Protein AF-A0A6P2NZS2-F1 (afdb_monomer_lite)

Sequence (72 aa):
MQDLLETFWLELLIAACAVPILMHHIRAEQMAKICQKFGIPRGTSYRAMVFNPRYWHLWTQRQWAAFIKSRK

pLDDT: mean 76.79, std 9.79, range [49.09, 90.69]

Foldseek 3Di:
DVVVVVVVVVVVVVVVVCVVVVVLVVQLVVQLVVCVVQNDDPPDDNCCRRRPVVVVVVADPVNSVVRSVVVD

Secondary structure (DSSP, 8-state):
-HHHHHHHHHHHHHHHHHHHHHHHHHHHHHHHHHHHHH---TTS-HHHHHH-GGGTTTS-HHHHHHHHHTT-

Structure (mmCIF, N/CA/C/O backbone):
data_AF-A0A6P2NZS2-F1
#
_entry.id   AF-A0A6P2NZS2-F1
#
loop_
_atom_site.group_PDB
_atom_site.id
_atom_site.type_symbol
_atom_site.label_atom_id
_atom_site.label_alt_id
_atom_site.label_comp_id
_atom_site.label_asym_id
_atom_site.label_entity_id
_atom_site.label_seq_id
_atom_site.pdbx_PDB_ins_code
_atom_site.Cartn_x
_atom_site.Cartn_y
_atom_site.Cartn_z
_atom_site.occupancy
_atom_site.B_iso_or_equiv
_atom_site.auth_seq_id
_atom_site.auth_comp_id
_atom_site.auth_asym_id
_atom_site.auth_atom_id
_atom_site.pdbx_PDB_model_num
ATOM 1 N N . MET A 1 1 ? 26.226 2.002 -33.581 1.00 59.19 1 MET A N 1
ATOM 2 C CA . MET A 1 1 ? 25.714 3.103 -32.724 1.00 59.19 1 MET A CA 1
ATOM 3 C C . MET A 1 1 ? 24.192 3.031 -32.596 1.00 59.19 1 MET A C 1
ATOM 5 O O . MET A 1 1 ? 23.705 3.202 -31.491 1.00 59.19 1 MET A O 1
ATOM 9 N N . GLN A 1 2 ?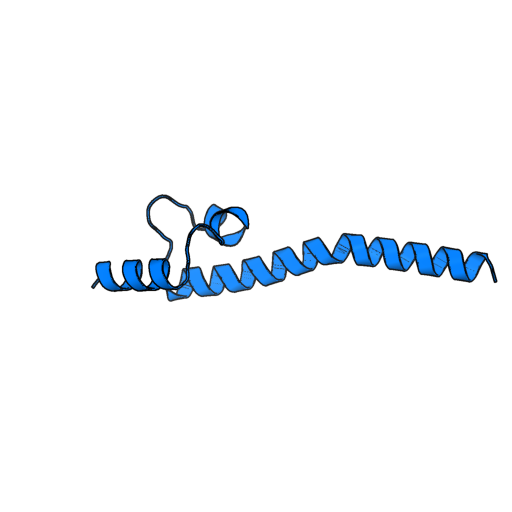 23.465 2.695 -33.673 1.00 68.88 2 GLN A N 1
ATOM 10 C CA . GLN A 1 2 ? 22.022 2.395 -33.645 1.00 68.88 2 GLN A CA 1
ATOM 11 C C . GLN A 1 2 ? 21.648 1.248 -32.689 1.00 68.88 2 GLN A C 1
ATOM 13 O O . GLN A 1 2 ? 20.850 1.475 -31.789 1.00 68.88 2 GLN A O 1
ATOM 18 N N . ASP A 1 3 ? 22.317 0.092 -32.773 1.00 75.75 3 ASP A N 1
ATOM 19 C CA . ASP A 1 3 ? 22.009 -1.075 -31.917 1.00 75.75 3 ASP A CA 1
ATOM 20 C C . ASP A 1 3 ? 22.142 -0.793 -30.411 1.00 75.75 3 ASP A C 1
ATOM 22 O O . ASP A 1 3 ? 21.393 -1.308 -29.583 1.00 75.75 3 ASP A O 1
ATOM 26 N N . LEU A 1 4 ? 23.099 0.064 -30.044 1.00 78.25 4 LEU A N 1
ATOM 27 C CA . LEU A 1 4 ? 23.358 0.441 -28.654 1.00 78.25 4 LEU A CA 1
ATOM 28 C C . LEU A 1 4 ? 22.262 1.374 -28.119 1.00 78.25 4 LEU A C 1
ATOM 30 O O . LEU A 1 4 ? 21.882 1.294 -26.954 1.00 78.25 4 LEU A O 1
ATOM 34 N N . LEU A 1 5 ? 21.723 2.224 -28.996 1.00 84.69 5 LEU A N 1
ATOM 35 C CA . LEU A 1 5 ? 20.614 3.122 -28.692 1.00 84.69 5 LEU A CA 1
ATOM 36 C C . LEU A 1 5 ? 19.294 2.341 -28.583 1.00 84.69 5 LEU A C 1
ATOM 38 O O . LEU A 1 5 ? 18.520 2.583 -27.663 1.00 84.69 5 LEU A O 1
ATOM 42 N N . GLU A 1 6 ? 19.065 1.369 -29.468 1.00 83.25 6 GLU A N 1
ATOM 43 C CA . GLU A 1 6 ? 17.901 0.471 -29.428 1.00 83.25 6 GLU A CA 1
ATOM 44 C C . GLU A 1 6 ? 17.896 -0.415 -28.177 1.00 83.25 6 GLU A C 1
ATOM 46 O O . GLU A 1 6 ? 16.869 -0.527 -27.506 1.00 83.25 6 GLU A O 1
ATOM 51 N N . THR A 1 7 ? 19.055 -0.967 -27.806 1.00 85.94 7 THR A N 1
ATOM 52 C CA . THR A 1 7 ? 19.214 -1.750 -26.569 1.00 85.94 7 THR A CA 1
ATOM 53 C C . THR A 1 7 ? 18.911 -0.896 -25.335 1.00 85.94 7 THR A C 1
ATOM 55 O O . THR A 1 7 ? 18.140 -1.310 -24.471 1.00 85.94 7 THR A O 1
ATOM 58 N N . PHE A 1 8 ? 19.438 0.334 -25.282 1.00 89.00 8 PHE A N 1
ATOM 59 C CA . PHE A 1 8 ? 19.152 1.273 -24.195 1.00 89.00 8 PHE A CA 1
ATOM 60 C C . PHE A 1 8 ? 17.657 1.621 -24.096 1.00 89.00 8 PHE A C 1
ATOM 62 O O . PHE A 1 8 ? 17.092 1.638 -23.001 1.00 89.00 8 PHE A O 1
ATOM 69 N N . TRP A 1 9 ? 16.988 1.856 -25.229 1.00 90.69 9 TRP A N 1
ATOM 70 C CA . TRP A 1 9 ? 15.545 2.115 -25.253 1.00 90.69 9 TRP A CA 1
ATOM 71 C C . TRP A 1 9 ? 14.720 0.925 -24.766 1.00 90.69 9 TRP A C 1
ATOM 73 O O . TRP A 1 9 ? 13.739 1.119 -24.043 1.00 90.69 9 TRP A O 1
ATOM 83 N N . LEU A 1 10 ? 15.117 -0.295 -25.129 1.00 89.12 10 LEU A N 1
ATOM 84 C CA . LEU A 1 10 ? 14.449 -1.512 -24.681 1.00 89.12 10 LEU A CA 1
ATOM 85 C C . LEU A 1 10 ? 14.547 -1.667 -23.156 1.00 89.12 10 LEU A C 1
ATOM 87 O O . LEU A 1 10 ? 13.538 -1.916 -22.496 1.00 89.12 10 LEU A O 1
ATOM 91 N N . GLU A 1 11 ? 15.734 -1.457 -22.583 1.00 87.69 11 GLU A N 1
ATOM 92 C CA . GLU A 1 11 ? 15.934 -1.508 -21.131 1.00 87.69 11 GLU A CA 1
ATOM 93 C C . GLU A 1 11 ? 15.144 -0.421 -20.396 1.00 87.69 11 GLU A C 1
ATOM 95 O O . GLU A 1 11 ? 14.523 -0.695 -19.365 1.00 87.69 11 GLU A O 1
ATOM 100 N N . LEU A 1 12 ? 15.095 0.794 -20.951 1.00 87.69 12 LEU A N 1
ATOM 101 C CA . LEU A 1 12 ? 14.310 1.890 -20.388 1.00 87.69 12 LEU A CA 1
ATOM 102 C C . LEU A 1 12 ? 12.811 1.554 -20.358 1.00 87.69 12 LEU A C 1
ATOM 104 O O . LEU A 1 12 ? 12.137 1.827 -19.363 1.00 87.69 12 LEU A O 1
ATOM 108 N N . LEU A 1 13 ? 12.286 0.938 -21.421 1.00 88.38 13 LEU A N 1
ATOM 109 C CA . LEU A 1 13 ? 10.889 0.501 -21.492 1.00 88.38 13 LEU A CA 1
ATOM 110 C C . LEU A 1 13 ? 10.592 -0.610 -20.480 1.00 88.38 13 LEU A C 1
ATOM 112 O O . LEU A 1 13 ? 9.589 -0.533 -19.771 1.00 88.38 13 LEU A O 1
ATOM 116 N N . ILE A 1 14 ? 11.478 -1.601 -20.355 1.00 85.94 14 ILE A N 1
ATOM 117 C CA . ILE A 1 14 ? 11.350 -2.674 -19.357 1.00 85.94 14 ILE A CA 1
ATOM 118 C C . ILE A 1 14 ? 11.332 -2.082 -17.943 1.00 85.94 14 ILE A C 1
ATOM 120 O O . ILE A 1 14 ? 10.452 -2.414 -17.142 1.00 85.94 14 ILE A O 1
ATOM 124 N N . ALA A 1 15 ? 12.252 -1.162 -17.647 1.00 78.31 15 ALA A N 1
ATOM 125 C CA . ALA A 1 15 ? 12.297 -0.469 -16.367 1.00 78.31 15 ALA A CA 1
ATOM 126 C C . ALA A 1 15 ? 11.003 0.320 -16.121 1.00 78.31 15 ALA A C 1
ATOM 128 O O . ALA A 1 15 ? 10.378 0.149 -15.073 1.00 78.31 15 ALA A O 1
ATOM 129 N N . ALA A 1 16 ? 10.544 1.111 -17.096 1.00 82.44 16 ALA A N 1
ATOM 130 C CA . ALA A 1 16 ? 9.307 1.887 -17.004 1.00 82.44 16 ALA A CA 1
ATOM 131 C C . ALA A 1 16 ? 8.070 1.004 -16.757 1.00 82.44 16 ALA A C 1
ATOM 133 O O . ALA A 1 16 ? 7.193 1.385 -15.981 1.00 82.44 16 ALA A O 1
ATOM 134 N N . CYS A 1 17 ? 8.017 -0.194 -17.343 1.00 82.69 17 CYS A N 1
ATOM 135 C CA . CYS A 1 17 ? 6.961 -1.175 -17.088 1.00 82.69 17 CYS A CA 1
ATOM 136 C C . CYS A 1 17 ? 7.049 -1.810 -15.689 1.00 82.69 17 CYS A C 1
ATOM 138 O O . CYS A 1 17 ? 6.017 -2.148 -15.105 1.00 82.69 17 CYS A O 1
ATOM 140 N N . ALA A 1 18 ? 8.251 -1.954 -15.128 1.00 80.62 18 ALA A N 1
ATOM 141 C CA . ALA A 1 18 ? 8.461 -2.509 -13.791 1.00 80.62 18 ALA A CA 1
ATOM 142 C C . ALA A 1 18 ? 8.181 -1.497 -12.660 1.00 80.62 18 ALA A C 1
ATOM 144 O O . ALA A 1 18 ? 7.744 -1.895 -11.574 1.00 80.62 18 ALA A O 1
ATOM 145 N N . VAL A 1 19 ? 8.379 -0.191 -12.896 1.00 81.12 19 VAL A N 1
ATOM 146 C CA . VAL A 1 19 ? 8.186 0.864 -11.879 1.00 81.12 19 VAL A CA 1
ATOM 147 C C . VAL A 1 19 ? 6.789 0.834 -11.232 1.00 81.12 19 VAL A C 1
ATOM 149 O O . VAL A 1 19 ? 6.725 0.861 -10.001 1.00 81.12 19 VAL A O 1
ATOM 152 N N . PRO A 1 20 ? 5.662 0.734 -11.968 1.00 78.44 20 PRO A N 1
ATOM 153 C CA . PRO A 1 20 ? 4.333 0.664 -11.361 1.00 78.44 20 PRO A CA 1
ATOM 154 C C . PRO A 1 20 ? 4.153 -0.514 -10.396 1.00 78.44 20 PRO A C 1
ATOM 156 O O . PRO A 1 20 ? 3.473 -0.368 -9.379 1.00 78.44 20 PRO A O 1
ATOM 159 N N . ILE A 1 21 ? 4.781 -1.659 -10.686 1.00 78.88 21 ILE A N 1
ATOM 160 C CA . ILE A 1 21 ? 4.711 -2.870 -9.857 1.00 78.88 21 ILE A CA 1
ATOM 161 C C . ILE A 1 21 ? 5.478 -2.651 -8.551 1.00 78.88 21 ILE A C 1
ATOM 163 O O . ILE A 1 21 ? 4.934 -2.863 -7.466 1.00 78.88 21 ILE A O 1
ATOM 167 N N . LEU A 1 22 ? 6.713 -2.151 -8.649 1.00 79.88 22 LEU A N 1
ATOM 168 C CA . LEU A 1 22 ? 7.532 -1.785 -7.490 1.00 79.88 22 LEU A CA 1
ATOM 169 C C . LEU A 1 22 ? 6.827 -0.743 -6.617 1.00 79.88 22 LEU A C 1
ATOM 171 O O . LEU A 1 22 ? 6.751 -0.879 -5.395 1.00 79.88 22 LEU A O 1
ATOM 175 N N . MET A 1 23 ? 6.248 0.276 -7.249 1.00 81.69 23 MET A N 1
ATOM 176 C CA . MET A 1 23 ? 5.543 1.337 -6.545 1.00 81.69 23 MET A CA 1
ATOM 177 C C . MET A 1 23 ? 4.280 0.811 -5.853 1.00 81.69 23 MET A C 1
ATOM 179 O O . MET A 1 23 ? 4.008 1.202 -4.717 1.00 81.69 23 MET A O 1
ATOM 183 N N . HIS A 1 24 ? 3.525 -0.093 -6.490 1.00 81.25 24 HIS A N 1
ATOM 184 C CA . HIS A 1 24 ? 2.386 -0.774 -5.861 1.00 81.25 24 HIS A CA 1
ATOM 185 C C . HIS A 1 24 ? 2.825 -1.549 -4.619 1.00 81.25 24 HIS A C 1
ATOM 187 O O . HIS A 1 24 ? 2.208 -1.385 -3.567 1.00 81.25 24 HIS A O 1
ATOM 193 N N . HIS A 1 25 ? 3.927 -2.297 -4.706 1.00 83.31 25 HIS A N 1
ATOM 194 C CA . HIS A 1 25 ? 4.423 -3.090 -3.588 1.00 83.31 25 HIS A CA 1
ATOM 195 C C . HIS A 1 25 ? 4.801 -2.226 -2.376 1.00 83.31 25 HIS A C 1
ATOM 197 O O . HIS A 1 25 ? 4.314 -2.485 -1.273 1.00 83.31 25 HIS A O 1
ATOM 203 N N . ILE A 1 26 ? 5.570 -1.151 -2.588 1.00 84.88 26 ILE A N 1
ATOM 204 C CA . ILE A 1 26 ? 5.958 -0.203 -1.527 1.00 84.88 26 ILE A CA 1
ATOM 205 C C . ILE A 1 26 ? 4.717 0.403 -0.867 1.00 84.88 26 ILE A C 1
ATOM 207 O O . ILE A 1 26 ? 4.611 0.484 0.359 1.00 84.88 26 ILE A O 1
ATOM 211 N N . ARG A 1 27 ? 3.751 0.831 -1.682 1.00 82.75 27 ARG A N 1
ATOM 212 C CA . ARG A 1 27 ? 2.530 1.457 -1.177 1.00 82.75 27 ARG A CA 1
ATOM 213 C C . ARG A 1 27 ? 1.661 0.464 -0.392 1.00 82.75 27 ARG A C 1
ATOM 215 O O . ARG A 1 27 ? 1.127 0.827 0.655 1.00 82.75 27 ARG A O 1
ATOM 222 N N . ALA A 1 28 ? 1.558 -0.782 -0.853 1.00 85.31 28 ALA A N 1
ATOM 223 C CA . ALA A 1 28 ? 0.862 -1.845 -0.136 1.00 85.31 28 ALA A CA 1
ATOM 224 C C . ALA A 1 28 ? 1.527 -2.129 1.220 1.00 85.31 28 ALA A C 1
ATOM 226 O O . ALA A 1 28 ? 0.840 -2.237 2.234 1.00 85.31 28 ALA A O 1
ATOM 227 N N . GLU A 1 29 ? 2.858 -2.168 1.277 1.00 88.12 29 GLU A N 1
ATOM 228 C CA . GLU A 1 29 ? 3.590 -2.375 2.529 1.00 88.12 29 GLU A CA 1
ATOM 229 C C . GLU A 1 29 ? 3.352 -1.235 3.534 1.00 88.12 29 GLU A C 1
ATOM 231 O O . GLU A 1 29 ? 3.098 -1.475 4.719 1.00 88.12 29 GLU A O 1
ATOM 236 N N . GLN A 1 30 ? 3.364 0.018 3.071 1.00 84.50 30 GLN A N 1
ATOM 237 C CA . GLN A 1 30 ? 3.032 1.165 3.918 1.00 84.50 30 GLN A CA 1
ATOM 238 C C . GLN A 1 30 ? 1.595 1.085 4.441 1.00 84.50 30 GLN A C 1
ATOM 240 O O . GLN A 1 30 ? 1.355 1.308 5.630 1.00 84.50 30 GLN A O 1
ATOM 245 N N . MET A 1 31 ? 0.640 0.723 3.584 1.00 84.06 31 MET A N 1
ATOM 246 C CA . MET A 1 31 ? -0.757 0.628 3.993 1.00 84.06 31 MET A CA 1
ATOM 247 C C . MET A 1 31 ? -1.007 -0.554 4.940 1.00 84.06 31 MET A C 1
ATOM 249 O O . MET A 1 31 ? -1.805 -0.434 5.870 1.00 84.06 31 MET A O 1
ATOM 253 N N . ALA A 1 32 ? -0.273 -1.658 4.784 1.00 87.06 32 ALA A N 1
ATOM 254 C CA . ALA A 1 32 ? -0.267 -2.767 5.734 1.00 87.06 32 ALA A CA 1
ATOM 255 C C . ALA A 1 32 ? 0.193 -2.312 7.128 1.00 87.06 32 ALA A C 1
ATOM 257 O O . ALA A 1 32 ? -0.493 -2.584 8.116 1.00 87.06 32 ALA A O 1
ATOM 258 N N . LYS A 1 33 ? 1.289 -1.541 7.212 1.00 86.69 33 LYS A N 1
ATOM 259 C CA . LYS A 1 33 ? 1.784 -0.958 8.475 1.00 86.69 33 LYS A CA 1
ATOM 260 C C . LYS A 1 33 ? 0.746 -0.036 9.126 1.00 86.69 33 LYS A C 1
ATOM 262 O O . LYS A 1 33 ? 0.536 -0.099 10.337 1.00 86.69 33 LYS A O 1
ATOM 267 N N . ILE A 1 34 ? 0.057 0.787 8.333 1.00 81.50 34 ILE A N 1
ATOM 268 C CA . ILE A 1 34 ? -1.031 1.656 8.814 1.00 81.50 34 ILE A CA 1
ATOM 269 C C . ILE A 1 34 ? -2.192 0.812 9.355 1.00 81.50 34 ILE A C 1
ATOM 271 O O . ILE A 1 34 ? -2.639 1.044 10.478 1.00 81.50 34 ILE A O 1
ATOM 275 N N . CYS A 1 35 ? -2.641 -0.196 8.605 1.00 82.75 35 CYS A N 1
ATOM 276 C CA . CYS A 1 35 ? -3.731 -1.078 9.022 1.00 82.75 35 CYS A CA 1
ATOM 277 C C . CYS A 1 35 ? -3.389 -1.872 10.293 1.00 82.75 35 CYS A C 1
ATOM 279 O O . CYS A 1 35 ? -4.260 -2.072 11.135 1.00 82.75 35 CYS A O 1
ATOM 281 N N . GLN A 1 36 ? -2.133 -2.291 10.474 1.00 83.62 36 GLN A N 1
ATOM 282 C CA . GLN A 1 36 ? -1.679 -2.926 11.717 1.00 83.62 36 GLN A CA 1
ATOM 283 C C . GLN A 1 36 ? -1.703 -1.954 12.901 1.00 83.62 36 GLN A C 1
ATOM 285 O O . GLN A 1 36 ? -2.150 -2.316 13.986 1.00 83.62 36 GLN A O 1
ATOM 290 N N . LYS A 1 37 ? -1.249 -0.713 12.698 1.00 82.00 37 LYS A N 1
ATOM 291 C CA . LYS A 1 37 ? -1.158 0.289 13.769 1.00 82.00 37 LYS A CA 1
ATOM 292 C C . LYS A 1 37 ? -2.521 0.830 14.202 1.00 82.00 37 LYS A C 1
ATOM 294 O O . LYS A 1 37 ? -2.717 1.132 15.376 1.00 82.00 37 LYS A O 1
ATOM 299 N N . PHE A 1 38 ? -3.440 0.997 13.259 1.00 75.31 38 PHE A N 1
ATOM 300 C CA . PHE A 1 38 ? -4.682 1.741 13.471 1.00 75.31 38 PHE A CA 1
ATOM 301 C C . PHE A 1 38 ? -5.953 0.897 13.278 1.00 75.31 38 PHE A C 1
ATOM 303 O O . PHE A 1 38 ? -7.056 1.371 13.556 1.00 75.31 38 PHE A O 1
ATOM 310 N N . GLY A 1 39 ? -5.817 -0.358 12.843 1.00 75.25 39 GLY A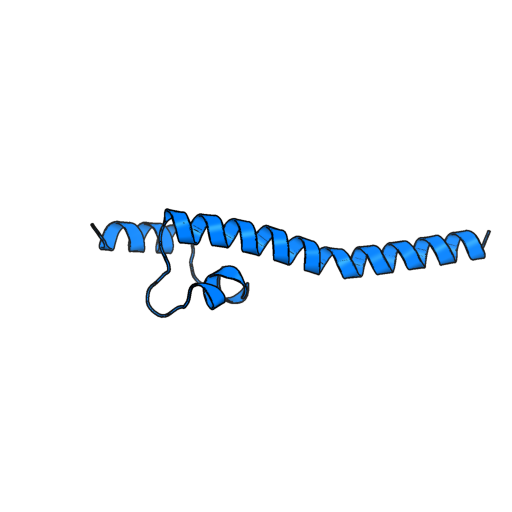 N 1
ATOM 311 C CA . GLY A 1 39 ? -6.931 -1.236 12.490 1.00 75.25 39 GLY A CA 1
ATOM 312 C C . GLY A 1 39 ? -7.425 -1.005 11.063 1.00 75.25 39 GLY A C 1
ATOM 313 O O . GLY A 1 39 ? -6.843 -0.244 10.308 1.00 75.25 39 GLY A O 1
ATOM 314 N N . ILE A 1 40 ? -8.506 -1.675 10.671 1.00 80.06 40 ILE A N 1
ATOM 315 C CA . ILE A 1 40 ? -9.116 -1.523 9.340 1.00 80.06 40 ILE A CA 1
ATOM 316 C C . ILE A 1 40 ? -10.415 -0.712 9.494 1.00 80.06 40 ILE A C 1
ATOM 318 O O . ILE A 1 40 ? -11.149 -0.945 10.466 1.00 80.06 40 ILE A O 1
ATOM 322 N N . PRO A 1 41 ? -10.735 0.218 8.570 1.00 73.00 41 PRO A N 1
ATOM 323 C CA . PRO A 1 41 ? -12.004 0.942 8.592 1.00 73.00 41 PRO A CA 1
ATOM 324 C C . PRO A 1 41 ? -13.216 -0.004 8.523 1.00 73.00 41 PRO A C 1
ATOM 326 O O . PRO A 1 41 ? -13.159 -1.073 7.915 1.00 73.00 41 PRO A O 1
ATOM 329 N N . ARG A 1 42 ? -14.348 0.381 9.129 1.00 72.88 42 ARG A N 1
ATOM 330 C CA . ARG A 1 42 ? -15.598 -0.399 9.018 1.00 72.88 42 ARG A CA 1
ATOM 331 C C . ARG A 1 42 ? -16.110 -0.380 7.573 1.00 72.88 42 ARG A C 1
ATOM 333 O O . ARG A 1 42 ? -16.077 0.656 6.921 1.00 72.88 42 ARG A O 1
ATOM 340 N N . GLY A 1 43 ? -16.609 -1.521 7.096 1.00 75.88 43 GLY A N 1
ATOM 341 C CA . GLY A 1 43 ? -17.158 -1.656 5.740 1.00 75.88 43 GLY A CA 1
ATOM 342 C C . GLY A 1 43 ? -16.119 -1.940 4.651 1.00 75.88 43 GLY A C 1
ATOM 343 O O . GLY A 1 43 ? -16.474 -1.991 3.479 1.00 75.88 43 GLY A O 1
ATOM 344 N N . THR A 1 44 ? -14.851 -2.157 5.016 1.00 78.69 44 THR A N 1
ATOM 345 C CA . THR A 1 44 ? -13.820 -2.644 4.092 1.00 78.69 44 THR A CA 1
ATOM 346 C C . THR A 1 44 ? -13.044 -3.813 4.695 1.00 78.69 44 THR A C 1
ATOM 348 O O . THR A 1 44 ? -13.069 -4.042 5.905 1.00 78.69 44 THR A O 1
ATOM 351 N N . SER A 1 45 ? -12.361 -4.576 3.844 1.00 85.06 45 SER A N 1
ATOM 352 C CA . SER A 1 45 ? -11.481 -5.668 4.263 1.00 85.06 45 SER A CA 1
ATOM 353 C C . SER A 1 45 ? -10.021 -5.221 4.265 1.00 85.06 45 SER A C 1
ATOM 355 O O . SER A 1 45 ? -9.639 -4.308 3.531 1.00 85.06 45 SER A O 1
ATOM 357 N N . TYR A 1 46 ? -9.176 -5.912 5.038 1.00 84.50 46 TYR A N 1
ATOM 358 C CA . TYR A 1 46 ? -7.723 -5.698 5.025 1.00 84.50 46 TYR A CA 1
ATOM 359 C C . TYR A 1 46 ? -7.163 -5.729 3.601 1.00 84.50 46 TYR A C 1
ATOM 361 O O . TYR A 1 46 ? -6.425 -4.845 3.184 1.00 84.50 46 TYR A O 1
ATOM 369 N N . ARG A 1 47 ? -7.568 -6.742 2.826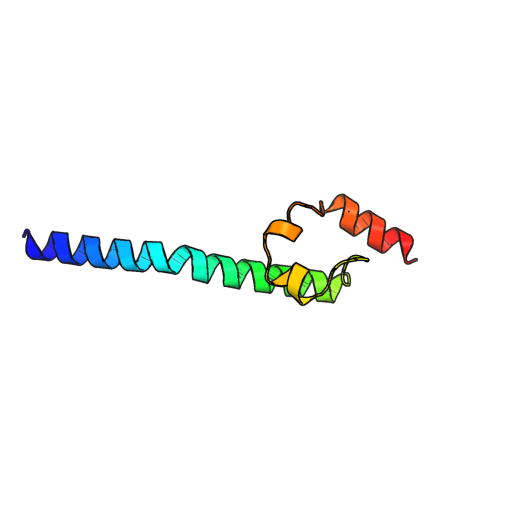 1.00 84.00 47 ARG A N 1
ATOM 370 C CA . ARG A 1 47 ? -7.075 -6.960 1.467 1.00 84.00 47 ARG A CA 1
ATOM 371 C C . ARG A 1 47 ? -7.480 -5.823 0.530 1.00 84.00 47 ARG A C 1
ATOM 373 O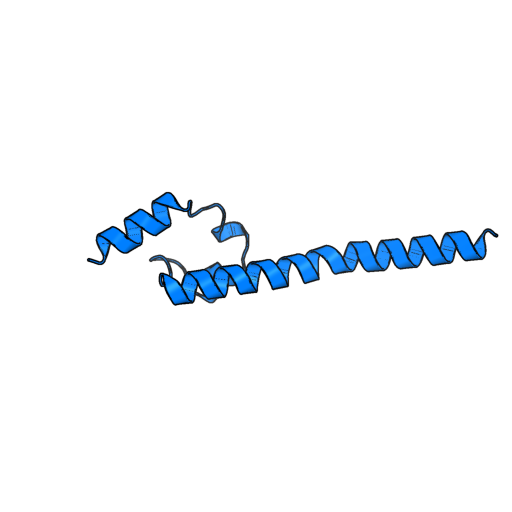 O . ARG A 1 47 ? -6.651 -5.364 -0.250 1.00 84.00 47 ARG A O 1
ATOM 380 N N . ALA A 1 48 ? -8.721 -5.346 0.634 1.00 83.12 48 ALA A N 1
ATOM 381 C CA . ALA A 1 48 ? -9.178 -4.190 -0.129 1.00 83.12 48 ALA A CA 1
ATOM 382 C C . ALA A 1 48 ? -8.396 -2.928 0.259 1.00 83.12 48 ALA A C 1
ATOM 384 O O . ALA A 1 48 ? -7.961 -2.189 -0.618 1.00 83.12 48 ALA A O 1
ATOM 385 N N . MET A 1 49 ? -8.141 -2.717 1.552 1.00 82.81 49 MET A N 1
ATOM 386 C CA . MET A 1 49 ? -7.394 -1.547 2.002 1.00 82.81 49 MET A CA 1
ATOM 387 C C . MET A 1 49 ? -5.910 -1.608 1.634 1.00 82.81 49 MET A C 1
ATOM 389 O O . MET A 1 49 ? -5.344 -0.580 1.315 1.00 82.81 49 MET A O 1
ATOM 393 N N . VAL A 1 50 ? -5.267 -2.775 1.632 1.00 83.75 50 VAL A N 1
ATOM 394 C CA . VAL A 1 50 ? -3.821 -2.893 1.369 1.00 83.75 50 VAL A CA 1
ATOM 395 C C . VAL A 1 50 ? -3.492 -2.971 -0.118 1.00 83.75 50 VAL A C 1
ATOM 397 O O . VAL A 1 50 ? -2.507 -2.383 -0.550 1.00 83.75 50 VAL A O 1
ATOM 400 N N . PHE A 1 51 ? -4.301 -3.666 -0.917 1.00 83.00 51 PHE A N 1
ATOM 401 C CA . PHE A 1 51 ? -3.937 -3.983 -2.303 1.00 83.00 51 PHE A CA 1
ATOM 402 C C . PHE A 1 51 ? -4.722 -3.204 -3.354 1.00 83.00 51 PHE A C 1
ATOM 404 O O . PHE A 1 51 ? -4.347 -3.251 -4.527 1.00 83.00 51 PHE A O 1
ATOM 411 N N . ASN A 1 52 ? -5.786 -2.491 -2.971 1.00 81.81 52 ASN A N 1
ATOM 412 C CA . ASN A 1 52 ? -6.575 -1.693 -3.901 1.00 81.81 52 ASN A CA 1
ATOM 413 C C . ASN A 1 52 ? -6.376 -0.187 -3.629 1.00 81.81 52 ASN A C 1
ATOM 415 O O . ASN A 1 52 ? -7.008 0.368 -2.723 1.00 81.81 52 ASN A O 1
ATOM 419 N N . PRO A 1 53 ? -5.551 0.500 -4.450 1.00 69.75 53 PRO A N 1
ATOM 420 C CA . PRO A 1 53 ?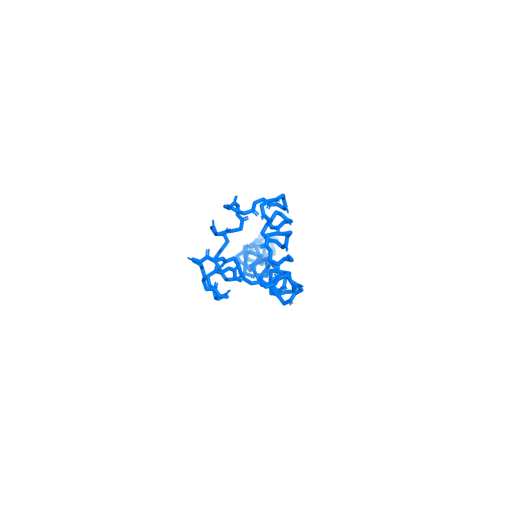 -5.244 1.923 -4.297 1.00 69.75 53 PRO A CA 1
ATOM 421 C C . PRO A 1 53 ? -6.475 2.827 -4.312 1.00 69.75 53 PRO A C 1
ATOM 423 O O . PRO A 1 53 ? -6.432 3.962 -3.828 1.00 69.75 53 PRO A O 1
ATOM 426 N N . ARG A 1 54 ? -7.593 2.334 -4.862 1.00 72.12 54 ARG A N 1
ATOM 427 C CA . ARG A 1 54 ? -8.831 3.096 -4.956 1.00 72.12 54 ARG A CA 1
ATOM 428 C C . ARG A 1 54 ? -9.454 3.380 -3.587 1.00 72.12 54 ARG A C 1
ATOM 430 O O . ARG A 1 54 ? -10.153 4.367 -3.416 1.00 72.12 54 ARG A O 1
ATOM 437 N N . TYR A 1 55 ? -9.174 2.553 -2.587 1.00 68.56 55 TYR A N 1
ATOM 438 C CA . TYR A 1 55 ? -9.689 2.784 -1.238 1.00 68.56 55 TYR A CA 1
ATOM 439 C C . TYR A 1 55 ? -8.840 3.770 -0.433 1.00 68.56 55 TYR A C 1
ATOM 441 O O . TYR A 1 55 ? -9.297 4.264 0.593 1.00 68.56 55 TYR A O 1
ATOM 449 N N . TRP A 1 56 ? -7.635 4.109 -0.895 1.00 71.81 56 TRP A N 1
ATOM 450 C CA . TRP A 1 56 ? -6.723 4.961 -0.130 1.00 71.81 56 TRP A CA 1
ATOM 451 C C . TRP A 1 56 ? -7.127 6.430 -0.177 1.00 71.81 56 TRP A C 1
ATOM 453 O O . TRP A 1 56 ? -7.013 7.129 0.821 1.00 71.81 56 TRP A O 1
ATOM 463 N N . HIS A 1 57 ? -7.649 6.892 -1.315 1.00 70.31 57 HIS A N 1
ATOM 464 C CA . HIS A 1 57 ? -8.133 8.266 -1.461 1.00 70.31 57 HIS A CA 1
ATOM 465 C C . HIS A 1 57 ? -9.492 8.503 -0.797 1.00 70.31 57 HIS A C 1
ATOM 467 O O . HIS A 1 57 ? -9.842 9.644 -0.514 1.00 70.31 57 HIS A O 1
ATOM 473 N N . LEU A 1 58 ? -10.250 7.437 -0.526 1.00 63.75 58 LEU A N 1
ATOM 474 C CA . LEU A 1 58 ? -11.553 7.521 0.139 1.00 63.75 58 LEU A CA 1
ATOM 475 C C . LEU A 1 58 ? -11.445 7.760 1.651 1.00 63.75 58 LEU A C 1
ATOM 477 O O . LEU A 1 58 ? -12.450 8.070 2.285 1.00 63.75 58 LEU A O 1
ATOM 481 N N . TRP A 1 59 ? -10.247 7.625 2.225 1.00 63.84 59 TRP A N 1
ATOM 482 C CA . TRP A 1 59 ? -10.018 7.784 3.656 1.00 63.84 59 TRP A CA 1
ATOM 483 C C . TRP A 1 59 ? -8.859 8.745 3.898 1.00 63.84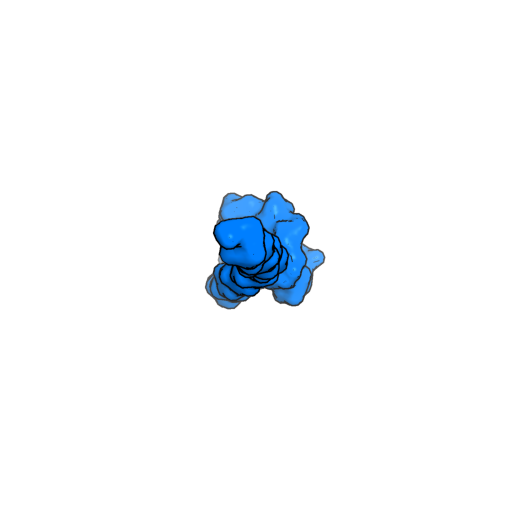 59 TRP A C 1
ATOM 485 O O . TRP A 1 59 ? -7.695 8.357 3.969 1.00 63.84 59 TRP A O 1
ATOM 495 N N . THR A 1 60 ? -9.187 10.025 4.054 1.00 61.06 60 THR A N 1
ATOM 496 C CA . THR A 1 60 ? -8.212 11.041 4.464 1.00 61.06 60 THR A CA 1
ATOM 497 C C . THR A 1 60 ? -7.650 10.721 5.853 1.00 61.06 60 THR A C 1
ATOM 499 O O . THR A 1 60 ? -8.313 10.109 6.695 1.00 61.06 60 THR A O 1
ATOM 502 N N . GLN A 1 61 ? -6.434 11.190 6.138 1.00 62.34 61 GLN A N 1
ATOM 503 C CA . GLN A 1 61 ? -5.772 11.010 7.439 1.00 62.34 61 GLN A CA 1
ATOM 504 C C . GLN A 1 61 ? -6.657 11.478 8.619 1.00 62.34 61 GLN A C 1
ATOM 506 O O . GLN A 1 61 ? -6.638 10.881 9.696 1.00 62.34 61 GLN A O 1
ATOM 511 N N . ARG A 1 62 ? -7.504 12.498 8.394 1.00 59.38 62 ARG A N 1
ATOM 512 C CA . ARG A 1 62 ? -8.515 12.985 9.350 1.00 59.38 62 ARG A CA 1
ATOM 513 C C . ARG A 1 62 ? -9.646 11.985 9.607 1.00 59.38 62 ARG A C 1
ATOM 515 O O . ARG A 1 62 ? -10.052 11.842 10.755 1.00 59.38 62 ARG A O 1
ATOM 522 N N . GLN A 1 63 ? -10.136 11.282 8.584 1.00 64.00 63 GLN A N 1
ATOM 523 C CA . GLN A 1 63 ? -11.176 10.254 8.743 1.00 64.00 63 GLN A CA 1
ATOM 524 C C . GLN A 1 63 ? -10.641 9.028 9.492 1.00 64.00 63 GLN A C 1
ATOM 526 O O . GLN A 1 63 ? -11.338 8.482 10.345 1.00 64.00 63 GLN A O 1
ATOM 531 N N . TRP A 1 64 ? -9.376 8.663 9.260 1.00 67.69 64 TRP A N 1
ATOM 532 C CA . TRP A 1 64 ? -8.675 7.657 10.064 1.00 67.69 64 TRP A CA 1
ATOM 533 C C . TRP A 1 64 ? -8.547 8.074 11.532 1.00 67.69 64 TRP A C 1
ATOM 535 O O . TRP A 1 64 ? -8.898 7.305 12.426 1.00 67.69 64 TRP A O 1
ATOM 545 N N . ALA A 1 65 ? -8.106 9.307 11.796 1.00 61.94 65 ALA A N 1
ATOM 546 C CA . ALA A 1 65 ? -7.984 9.831 13.156 1.00 61.94 65 ALA A CA 1
ATOM 547 C C . ALA A 1 65 ? -9.339 9.896 13.886 1.00 61.94 65 ALA A C 1
ATOM 549 O O . ALA A 1 65 ? -9.425 9.521 15.055 1.00 61.94 65 ALA A O 1
ATOM 550 N N . ALA A 1 66 ? -10.404 10.320 13.198 1.00 62.94 66 ALA A N 1
ATOM 551 C CA . ALA A 1 66 ? -11.759 10.357 13.745 1.00 62.94 66 ALA A CA 1
ATOM 552 C C . ALA A 1 66 ? -12.296 8.950 14.062 1.00 62.94 66 ALA A C 1
ATOM 554 O O . ALA A 1 66 ? -12.870 8.745 15.131 1.00 62.94 66 ALA A O 1
ATOM 555 N N . PHE A 1 67 ? -12.043 7.967 13.190 1.00 64.50 67 PHE A N 1
ATOM 556 C CA . PHE A 1 67 ? -12.415 6.570 13.428 1.00 64.50 67 PHE A CA 1
ATOM 557 C C . PHE A 1 67 ? -11.732 5.994 14.676 1.00 64.50 67 PHE A C 1
ATOM 559 O O . PHE A 1 67 ? -12.400 5.398 15.521 1.00 64.50 67 PHE A O 1
ATOM 566 N N . ILE A 1 68 ? -10.427 6.228 14.845 1.00 61.66 68 ILE A N 1
ATOM 567 C CA . ILE A 1 68 ? -9.685 5.803 16.044 1.00 61.66 68 ILE A CA 1
ATOM 568 C C . ILE A 1 68 ? -10.263 6.467 17.299 1.00 61.66 68 ILE A C 1
ATOM 570 O O . ILE A 1 68 ? -10.439 5.805 18.319 1.00 61.66 68 ILE A O 1
ATOM 574 N N . LYS A 1 69 ? -10.600 7.760 17.217 1.00 61.25 69 LYS A N 1
ATOM 575 C CA . LYS A 1 69 ? -11.183 8.514 18.334 1.00 61.25 69 LYS A CA 1
ATOM 576 C C . LYS A 1 69 ? -12.567 7.991 18.733 1.00 61.25 69 LYS A C 1
ATOM 578 O O . LYS A 1 69 ? -12.876 8.007 19.910 1.00 61.25 69 LYS A O 1
ATOM 583 N N . SER A 1 70 ? -13.351 7.493 17.774 1.00 60.34 70 SER A N 1
ATOM 584 C CA . SER A 1 70 ? -14.682 6.907 18.010 1.00 60.34 70 SER A CA 1
ATOM 585 C C . SER A 1 70 ? -14.674 5.487 18.595 1.00 60.34 70 SER A C 1
ATOM 587 O O . SER A 1 70 ? -15.731 4.972 18.947 1.00 60.34 70 SER A O 1
ATOM 589 N N . ARG A 1 71 ? -13.507 4.825 18.653 1.00 57.00 71 ARG A N 1
ATOM 590 C CA . ARG A 1 71 ? -13.333 3.502 19.283 1.00 57.00 71 ARG A CA 1
ATOM 591 C C . ARG A 1 71 ? -12.843 3.570 20.737 1.00 57.00 71 ARG A C 1
ATOM 593 O O . ARG A 1 71 ? -12.765 2.517 21.364 1.00 57.00 71 ARG A O 1
ATOM 600 N N . LYS A 1 72 ? -12.469 4.753 21.232 1.00 49.09 72 LYS A N 1
ATOM 601 C CA . LYS A 1 72 ? -12.266 5.010 22.664 1.00 49.09 72 LYS A CA 1
ATOM 602 C C . LYS A 1 72 ? -13.586 5.430 23.287 1.00 49.09 72 LYS A C 1
ATOM 604 O O . LYS A 1 72 ? -13.782 5.062 24.460 1.00 49.09 72 LYS A O 1
#

Organism: NCBI:txid1207504

Radius of gyration: 18.83 Å; chains: 1; bounding box: 43×20×56 Å